Protein AF-A0A1E3QL10-F1 (afdb_monomer)

Mean predicted aligned error: 7.12 Å

Sequence (128 aa):
MSFKSSYLYALGALFLFHSGYSAMQFYQYVKATDSTLPLPTDIGLEALLGAAVTIIAAVFSVEIPAQLSAHDDEVLVKPYRFFKPIEMRYATTEFQKLGINPFEEIEARPAFMNIVAKRKEFQEWANK

InterPro domains:
  IPR018937 Membrane magnesium transporter [PF10270] (9-122)
  IPR053279 ER membrane protein complex subunit [PTHR28144] (1-127)

Foldseek 3Di:
DPPVLVVLQVVLVVLLVVLVVVVVVVVVVCVVVVHDDDDDVVSVVSNVVSVVSNVVSVVVVQFDDWDAAPPPRDTDDDPDTGDQDPDPVRNVVVCVRSVHDPC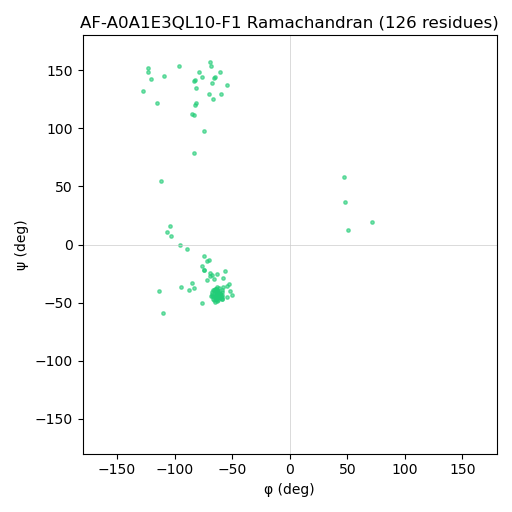CCVVVVPVPDDPVVVVVVVVVVVVD

Solvent-accessible surface area (backbone atoms only — not comparable to full-atom values): 7388 Å² total; per-residue (Å²): 120,46,73,70,20,54,53,35,37,53,53,12,49,49,33,39,52,50,24,50,50,52,50,50,53,50,52,52,50,34,64,75,65,77,50,91,76,77,83,60,66,66,49,55,49,39,35,50,51,13,49,52,40,33,53,54,16,54,62,59,38,54,59,60,76,75,46,69,28,75,77,74,80,41,77,47,78,67,97,57,58,61,69,81,66,83,54,60,82,60,44,50,50,53,33,60,72,33,67,48,59,98,57,42,70,73,74,69,33,70,93,75,56,61,62,69,61,53,53,49,54,50,50,58,57,73,74,104

Radius of gyration: 27.6 Å; Cα contacts (8 Å, |Δi|>4): 98; chains: 1; bounding box: 57×34×77 Å

Structure (mmCIF, N/CA/C/O backbone):
data_AF-A0A1E3QL10-F1
#
_entry.id   AF-A0A1E3QL10-F1
#
loop_
_atom_site.group_PDB
_atom_site.id
_atom_site.type_symbol
_atom_site.label_atom_id
_atom_site.label_alt_id
_atom_site.label_comp_id
_atom_site.label_asym_id
_atom_site.label_entity_id
_atom_site.label_seq_id
_atom_site.pdbx_PDB_ins_code
_atom_site.Cartn_x
_atom_site.Cartn_y
_atom_site.Cartn_z
_atom_site.occupancy
_atom_site.B_iso_or_equiv
_atom_site.auth_seq_id
_atom_site.auth_comp_id
_atom_site.auth_asym_id
_atom_site.auth_atom_id
_atom_site.pdbx_PDB_model_num
ATOM 1 N N . MET A 1 1 ? -1.291 3.947 3.735 1.00 62.62 1 MET A N 1
ATOM 2 C CA . MET A 1 1 ? 0.046 3.848 3.113 1.00 62.62 1 MET A CA 1
ATOM 3 C C . MET A 1 1 ? 0.973 4.819 3.808 1.00 62.62 1 MET A C 1
ATOM 5 O O . MET A 1 1 ? 0.556 5.936 4.092 1.00 62.62 1 MET A O 1
ATOM 9 N N . SER A 1 2 ? 2.193 4.390 4.119 1.00 77.69 2 SER A N 1
ATOM 10 C CA . SER A 1 2 ? 3.206 5.277 4.691 1.00 77.69 2 SER A CA 1
ATOM 11 C C . SER A 1 2 ? 3.621 6.314 3.644 1.00 77.69 2 SER A C 1
ATOM 13 O O . SER A 1 2 ? 3.812 5.960 2.479 1.00 77.69 2 SER A O 1
ATOM 15 N N . PHE A 1 3 ? 3.800 7.578 4.038 1.00 81.94 3 PHE A N 1
ATOM 16 C CA . PHE A 1 3 ? 4.213 8.658 3.126 1.00 81.94 3 PHE A CA 1
ATOM 17 C C . PHE A 1 3 ? 5.490 8.297 2.341 1.00 81.94 3 PHE A C 1
ATOM 19 O O . PHE A 1 3 ? 5.617 8.606 1.158 1.00 81.94 3 PHE A O 1
ATOM 26 N N . LYS A 1 4 ? 6.398 7.542 2.977 1.00 85.19 4 LYS A N 1
ATOM 27 C CA . LYS A 1 4 ? 7.635 7.030 2.367 1.00 85.19 4 LYS A CA 1
ATOM 28 C C . LYS A 1 4 ? 7.358 6.052 1.221 1.00 85.19 4 LYS A C 1
ATOM 30 O O . LYS A 1 4 ? 7.951 6.176 0.155 1.00 85.19 4 LYS A O 1
ATOM 35 N N . SER A 1 5 ? 6.436 5.108 1.427 1.00 90.31 5 SER A N 1
ATOM 36 C CA . SER A 1 5 ? 6.043 4.143 0.391 1.00 90.31 5 SER A CA 1
ATOM 37 C C . SER A 1 5 ? 5.364 4.831 -0.795 1.00 90.31 5 SER A C 1
ATOM 39 O O . SER A 1 5 ? 5.665 4.505 -1.939 1.00 90.31 5 SER A O 1
ATOM 41 N N . SER A 1 6 ? 4.534 5.850 -0.541 1.00 91.31 6 SER A N 1
ATOM 42 C CA . SER A 1 6 ? 3.857 6.607 -1.599 1.00 91.31 6 SER A CA 1
ATOM 43 C C . SER A 1 6 ? 4.838 7.350 -2.508 1.00 91.31 6 SER A C 1
ATOM 45 O O . SER A 1 6 ? 4.664 7.340 -3.723 1.00 91.31 6 SER A O 1
ATOM 47 N N . TYR A 1 7 ? 5.890 7.954 -1.943 1.00 94.25 7 TYR A N 1
ATOM 48 C CA . TYR A 1 7 ? 6.927 8.620 -2.735 1.00 94.25 7 TYR A CA 1
ATOM 49 C C . TYR A 1 7 ? 7.679 7.637 -3.644 1.00 94.25 7 TYR A C 1
ATOM 51 O O . TYR A 1 7 ? 7.859 7.905 -4.830 1.00 94.25 7 TYR A O 1
ATOM 59 N N . LEU A 1 8 ? 8.069 6.475 -3.111 1.00 94.56 8 LEU A N 1
ATOM 60 C CA . LEU A 1 8 ? 8.757 5.445 -3.893 1.00 94.56 8 LEU A CA 1
ATOM 61 C C . LEU A 1 8 ? 7.873 4.882 -5.010 1.00 94.56 8 LEU A C 1
ATOM 63 O O . LEU A 1 8 ? 8.361 4.666 -6.116 1.00 94.56 8 LEU A O 1
ATOM 67 N N . TYR A 1 9 ? 6.574 4.703 -4.756 1.00 96.00 9 TYR A N 1
ATOM 68 C CA . TYR A 1 9 ? 5.626 4.315 -5.798 1.00 96.00 9 TYR A CA 1
ATOM 69 C C . TYR A 1 9 ? 5.502 5.367 -6.896 1.00 96.00 9 TYR A C 1
ATOM 71 O O . TYR A 1 9 ? 5.495 5.009 -8.069 1.00 96.00 9 TYR A O 1
ATOM 79 N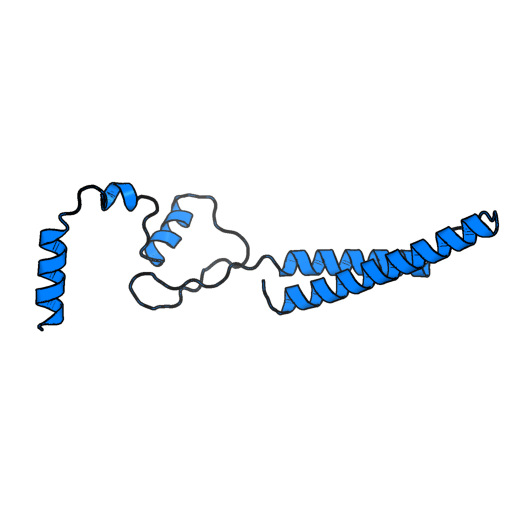 N . ALA A 1 10 ? 5.435 6.653 -6.541 1.00 95.94 10 ALA A N 1
ATOM 80 C CA . ALA A 1 10 ? 5.379 7.728 -7.527 1.00 95.94 10 ALA A CA 1
ATOM 81 C C . ALA A 1 10 ? 6.640 7.754 -8.406 1.00 95.94 10 ALA A C 1
ATOM 83 O O . ALA A 1 10 ? 6.543 7.894 -9.623 1.00 95.94 10 ALA A O 1
ATOM 84 N N . LEU A 1 11 ? 7.814 7.560 -7.801 1.00 95.50 11 LEU A N 1
ATOM 85 C CA . LEU A 1 11 ? 9.094 7.519 -8.507 1.00 95.50 11 LEU A CA 1
ATOM 86 C C . LEU A 1 11 ? 9.194 6.290 -9.426 1.00 95.50 11 LEU A C 1
ATOM 88 O O . LEU A 1 11 ? 9.525 6.425 -10.602 1.00 95.50 11 LEU A O 1
ATOM 92 N N . GLY A 1 12 ? 8.843 5.103 -8.921 1.00 95.94 12 GLY A N 1
ATOM 93 C CA . GLY A 1 12 ? 8.802 3.873 -9.716 1.00 95.94 12 GLY A CA 1
ATOM 94 C C . GLY A 1 12 ? 7.820 3.966 -10.886 1.00 95.94 12 GLY A C 1
ATOM 95 O O . GLY A 1 12 ? 8.165 3.606 -12.011 1.00 95.94 12 GLY A O 1
ATOM 96 N N . ALA A 1 13 ? 6.633 4.535 -10.654 1.00 96.81 13 ALA A N 1
ATOM 97 C CA . ALA A 1 13 ? 5.656 4.795 -11.703 1.00 96.81 13 ALA A CA 1
ATOM 98 C C . ALA A 1 13 ? 6.209 5.755 -12.764 1.00 96.81 13 ALA A C 1
ATOM 100 O O . ALA A 1 13 ? 6.072 5.475 -13.950 1.00 96.81 13 ALA A O 1
ATOM 101 N N . LEU A 1 14 ? 6.873 6.845 -12.364 1.00 97.38 14 LEU A N 1
ATOM 102 C CA . LEU A 1 14 ? 7.462 7.807 -13.297 1.00 97.38 14 LEU A CA 1
ATOM 103 C C . LEU A 1 14 ? 8.483 7.139 -14.227 1.00 97.38 14 LEU A C 1
ATOM 105 O O . LEU A 1 14 ? 8.383 7.317 -15.438 1.00 97.38 14 LEU A O 1
ATOM 109 N N . PHE A 1 15 ? 9.402 6.324 -13.698 1.00 96.50 15 PHE A N 1
ATOM 110 C CA . PHE A 1 15 ? 10.366 5.587 -14.528 1.00 96.50 15 PHE A CA 1
ATOM 111 C C . PHE A 1 15 ? 9.705 4.566 -15.455 1.00 96.50 15 PHE A C 1
ATOM 113 O O . PHE A 1 15 ? 10.094 4.442 -16.615 1.00 96.50 15 PHE A O 1
ATOM 120 N N . LEU A 1 16 ? 8.683 3.847 -14.989 1.00 97.38 16 LEU A N 1
ATOM 121 C CA . LEU A 1 16 ? 7.956 2.895 -15.834 1.00 97.38 16 LEU A CA 1
ATOM 122 C C . LEU A 1 16 ? 7.169 3.596 -16.949 1.00 97.38 16 LEU A C 1
ATOM 124 O O . LEU A 1 16 ? 7.164 3.128 -18.085 1.00 97.38 16 LEU A O 1
ATOM 128 N N . PHE A 1 17 ? 6.549 4.741 -16.662 1.00 97.81 17 PHE A N 1
ATOM 129 C CA . PHE A 1 17 ? 5.884 5.546 -17.685 1.00 97.81 17 PHE A CA 1
ATOM 130 C C . PHE A 1 17 ? 6.879 6.154 -18.673 1.00 97.81 17 PHE A C 1
ATOM 132 O O . PHE A 1 17 ? 6.626 6.123 -19.876 1.00 97.81 17 PHE A O 1
ATOM 139 N N . HIS A 1 18 ? 8.011 6.670 -18.192 1.00 97.19 18 HIS A N 1
ATOM 140 C CA . HIS A 1 18 ? 9.042 7.257 -19.042 1.00 97.19 18 HIS A CA 1
ATOM 141 C C . HIS A 1 18 ? 9.681 6.207 -19.962 1.00 97.19 18 HIS A C 1
ATOM 143 O O . HIS A 1 18 ? 9.697 6.385 -21.181 1.00 97.19 18 HIS A O 1
ATOM 149 N N . SER A 1 19 ? 10.106 5.067 -19.411 1.00 97.19 19 SER A N 1
ATOM 150 C CA . SER A 1 19 ? 10.643 3.953 -20.203 1.00 97.19 19 SER A CA 1
ATOM 151 C C . SER A 1 19 ? 9.602 3.371 -21.165 1.00 97.19 19 SER A C 1
ATOM 153 O O . SER A 1 19 ? 9.924 3.092 -22.319 1.00 97.19 19 SER A O 1
ATOM 155 N N . GLY A 1 20 ? 8.337 3.256 -20.746 1.00 96.69 20 GLY A N 1
ATOM 156 C CA . GLY A 1 20 ? 7.239 2.807 -21.604 1.00 96.69 20 GLY A CA 1
ATOM 157 C C . GLY A 1 20 ? 6.966 3.754 -22.776 1.00 96.69 20 GLY A C 1
ATOM 158 O O . GLY A 1 20 ? 6.765 3.303 -23.905 1.00 96.69 20 GLY A O 1
ATOM 159 N N . TYR A 1 21 ? 7.007 5.065 -22.539 1.00 97.31 21 TYR A N 1
ATOM 160 C CA . TYR A 1 21 ? 6.867 6.066 -23.594 1.00 97.31 21 TYR A CA 1
ATOM 161 C C . TYR A 1 21 ? 8.063 6.051 -24.558 1.00 97.31 21 TYR A C 1
ATOM 163 O O . TYR A 1 21 ? 7.869 6.027 -25.774 1.00 97.31 21 TYR A O 1
ATOM 171 N N . SER A 1 22 ? 9.289 5.962 -24.038 1.00 97.12 22 SER A N 1
ATOM 172 C CA . SER A 1 22 ? 10.511 5.839 -24.845 1.00 97.12 22 SER A CA 1
ATOM 173 C C . SER A 1 22 ? 10.506 4.573 -25.708 1.00 97.12 22 SER A C 1
ATOM 175 O O . SER A 1 22 ? 10.805 4.626 -26.902 1.00 97.12 22 SER A O 1
ATOM 177 N N . ALA A 1 23 ? 10.078 3.437 -25.147 1.00 96.00 23 ALA A N 1
ATOM 178 C CA . ALA A 1 23 ? 9.914 2.189 -25.888 1.00 96.00 23 ALA A CA 1
ATOM 179 C C . ALA A 1 23 ? 8.868 2.317 -27.007 1.00 96.00 23 ALA A C 1
ATOM 181 O O . ALA A 1 23 ? 9.082 1.814 -28.109 1.00 96.00 23 ALA A O 1
ATOM 182 N N . MET A 1 24 ? 7.755 3.017 -26.752 1.00 96.25 24 MET A N 1
ATOM 183 C CA . MET A 1 24 ? 6.721 3.271 -27.757 1.00 96.25 24 MET A CA 1
ATOM 184 C C . MET A 1 24 ? 7.266 4.089 -28.932 1.00 96.25 24 MET A C 1
ATOM 186 O O . MET A 1 24 ? 7.049 3.712 -30.083 1.00 96.25 24 MET A O 1
ATOM 190 N N . GLN A 1 25 ? 7.989 5.178 -28.660 1.00 95.56 25 GLN A N 1
ATOM 191 C CA . GLN A 1 25 ? 8.604 6.006 -29.701 1.00 95.56 25 GLN A CA 1
ATOM 192 C C . GLN A 1 25 ? 9.634 5.221 -30.514 1.00 95.56 25 GLN A C 1
ATOM 194 O O . GLN A 1 25 ? 9.609 5.263 -31.744 1.00 95.56 25 GLN A O 1
ATOM 199 N N . PHE A 1 26 ? 10.501 4.463 -29.837 1.00 95.06 26 PHE A N 1
ATOM 200 C CA . PHE A 1 26 ? 11.487 3.613 -30.497 1.00 95.06 26 PHE A CA 1
ATOM 201 C C . PHE A 1 26 ? 10.807 2.585 -31.407 1.00 95.06 26 PHE A C 1
ATOM 203 O O . PHE A 1 26 ? 11.163 2.453 -32.576 1.00 95.06 26 PHE A O 1
ATOM 210 N N . TYR A 1 27 ? 9.766 1.914 -30.916 1.00 94.12 27 TYR A N 1
ATOM 211 C CA . TYR A 1 27 ? 9.021 0.936 -31.702 1.00 94.12 27 TYR A CA 1
ATOM 212 C C . TYR A 1 27 ? 8.327 1.564 -32.921 1.00 94.12 27 TYR A C 1
ATOM 214 O O . TYR A 1 27 ? 8.353 0.994 -34.013 1.00 94.12 27 TYR A O 1
ATOM 222 N N . GLN A 1 28 ? 7.740 2.757 -32.767 1.00 95.12 28 GLN A N 1
ATOM 223 C CA . GLN A 1 28 ? 7.147 3.500 -33.883 1.00 95.12 28 GLN A CA 1
ATOM 224 C C . GLN A 1 28 ? 8.194 3.884 -34.936 1.00 95.12 28 GLN A C 1
ATOM 226 O O . GLN A 1 28 ? 7.933 3.731 -36.128 1.00 95.12 28 GLN A O 1
ATOM 231 N N . TYR A 1 29 ? 9.382 4.322 -34.514 1.00 94.31 29 TYR A N 1
ATOM 232 C CA . TYR A 1 29 ? 10.490 4.646 -35.413 1.00 94.31 29 TYR A CA 1
ATOM 233 C C . TYR A 1 29 ? 10.993 3.419 -36.185 1.00 94.31 29 TYR A C 1
ATOM 235 O O . TYR A 1 29 ? 11.136 3.469 -37.409 1.00 94.31 29 TYR A O 1
ATOM 243 N N . VAL A 1 30 ? 11.208 2.302 -35.485 1.00 94.69 30 VAL A N 1
ATOM 244 C CA . VAL A 1 30 ? 11.654 1.035 -36.080 1.00 94.69 30 VAL A CA 1
ATOM 245 C C . VAL A 1 30 ? 10.657 0.555 -37.132 1.00 94.69 30 VAL A C 1
ATOM 247 O O . VAL A 1 30 ? 11.064 0.223 -38.245 1.00 94.69 30 VAL A O 1
ATOM 250 N N . LYS A 1 31 ? 9.356 0.611 -36.809 1.00 93.75 31 LYS A N 1
ATOM 251 C CA . LYS A 1 31 ? 8.259 0.265 -37.721 1.00 93.75 31 LYS A CA 1
ATOM 252 C C . LYS A 1 31 ? 8.174 1.197 -38.933 1.00 93.75 31 LYS A C 1
ATOM 254 O O . LYS A 1 31 ? 7.880 0.732 -40.025 1.00 93.75 31 LYS A O 1
ATOM 259 N N . ALA A 1 32 ? 8.400 2.498 -38.755 1.00 94.19 32 ALA A N 1
ATOM 260 C CA . ALA A 1 32 ? 8.353 3.468 -39.851 1.00 94.19 32 ALA A CA 1
ATOM 261 C C . ALA A 1 32 ? 9.552 3.352 -40.808 1.00 94.19 32 ALA A C 1
ATOM 263 O O . ALA A 1 32 ? 9.421 3.647 -41.992 1.00 94.19 32 ALA A O 1
ATOM 264 N N . THR A 1 33 ? 10.708 2.929 -40.294 1.00 92.06 33 THR A N 1
ATOM 265 C CA . THR A 1 33 ? 11.969 2.833 -41.052 1.00 92.06 33 THR A CA 1
ATOM 266 C C . THR A 1 33 ? 12.210 1.422 -41.612 1.00 92.06 33 THR A C 1
ATOM 268 O O . THR A 1 33 ? 13.231 1.186 -42.247 1.00 92.06 33 THR A O 1
ATOM 271 N N . ASP A 1 34 ? 11.292 0.481 -41.353 1.00 84.75 34 ASP A N 1
ATOM 272 C CA . ASP A 1 34 ? 11.392 -0.949 -41.700 1.00 84.75 34 ASP A CA 1
ATOM 273 C C . ASP A 1 34 ? 12.749 -1.565 -41.299 1.00 84.75 34 ASP A C 1
ATOM 275 O O . ASP A 1 34 ? 13.366 -2.376 -41.991 1.00 84.75 34 ASP A O 1
ATOM 279 N N . SER A 1 35 ? 13.255 -1.105 -40.155 1.00 85.44 35 SER A N 1
ATOM 280 C CA . SER A 1 35 ? 14.568 -1.470 -39.629 1.00 85.44 35 SER A CA 1
ATOM 281 C C . SER A 1 35 ? 14.434 -2.600 -38.610 1.00 85.44 35 SER A C 1
ATOM 283 O O . SER A 1 35 ? 13.404 -2.749 -37.963 1.00 85.44 35 SER A O 1
ATOM 285 N N . THR A 1 36 ? 15.481 -3.403 -38.426 1.00 87.56 36 THR A N 1
ATOM 286 C CA . THR A 1 36 ? 15.516 -4.470 -37.410 1.00 87.56 36 THR A CA 1
ATOM 287 C C . THR A 1 36 ? 16.516 -4.123 -36.313 1.00 87.56 36 THR A C 1
ATOM 289 O O . THR A 1 36 ? 17.467 -4.863 -36.057 1.00 87.56 36 THR A O 1
ATOM 292 N N . LEU A 1 37 ? 16.347 -2.946 -35.709 1.00 90.12 37 LEU A N 1
ATOM 293 C CA . LEU A 1 37 ? 17.207 -2.491 -34.621 1.00 90.12 37 LEU A CA 1
ATOM 294 C C . LEU A 1 37 ? 16.766 -3.126 -33.290 1.00 90.12 37 LEU A C 1
ATOM 296 O O . LEU A 1 37 ? 15.569 -3.141 -32.991 1.00 90.12 37 LEU A O 1
ATOM 300 N N . PRO A 1 38 ? 17.704 -3.644 -32.477 1.00 91.00 38 PRO A N 1
ATOM 301 C CA . PRO A 1 38 ? 17.388 -4.133 -31.140 1.00 91.00 38 PRO A CA 1
ATOM 302 C C . PRO A 1 38 ?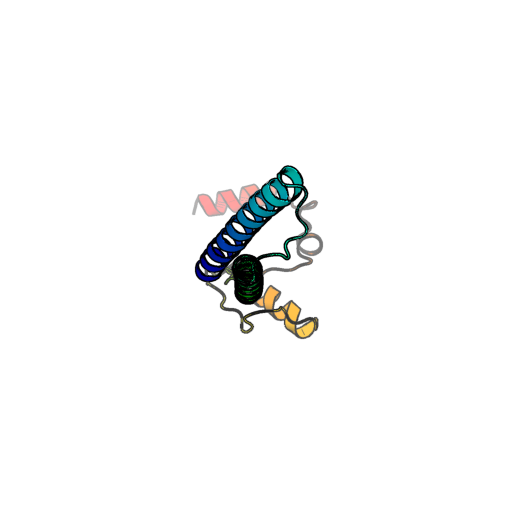 17.013 -2.972 -30.209 1.00 91.00 38 PRO A C 1
ATOM 304 O O . PRO A 1 38 ? 17.416 -1.831 -30.438 1.00 91.00 38 PRO A O 1
ATOM 307 N N . LEU A 1 39 ? 16.270 -3.271 -29.137 1.00 90.19 39 LEU A N 1
ATOM 308 C CA . LEU A 1 39 ? 15.913 -2.272 -28.128 1.00 90.19 39 LEU A CA 1
ATOM 309 C C . LEU A 1 39 ? 17.187 -1.679 -27.492 1.00 90.19 39 LEU A C 1
ATOM 311 O O . LEU A 1 39 ? 18.037 -2.445 -27.025 1.00 90.19 39 LEU A O 1
ATOM 315 N N . PRO A 1 40 ? 17.308 -0.344 -27.429 1.00 94.56 40 PRO A N 1
ATOM 316 C CA . PRO A 1 40 ? 18.383 0.326 -26.721 1.00 94.56 40 PRO A CA 1
ATOM 317 C C . PRO A 1 40 ? 18.476 -0.118 -25.255 1.00 94.56 40 PRO A C 1
ATOM 319 O O . PRO A 1 40 ? 17.473 -0.297 -24.556 1.00 94.56 40 PRO A O 1
ATOM 322 N N . THR A 1 41 ? 19.705 -0.334 -24.787 1.00 94.25 41 THR A N 1
ATOM 323 C CA . THR A 1 41 ? 19.971 -0.863 -23.442 1.00 94.25 41 THR A CA 1
ATOM 324 C C . THR A 1 41 ? 19.584 0.107 -22.329 1.00 94.25 41 THR A C 1
ATOM 326 O O . THR A 1 41 ? 19.287 -0.330 -21.223 1.00 94.25 41 THR A O 1
ATOM 329 N N . ASP A 1 42 ? 19.575 1.409 -22.603 1.00 95.31 42 ASP A N 1
ATOM 330 C CA . ASP A 1 42 ? 19.139 2.465 -21.685 1.00 95.31 42 ASP A CA 1
ATOM 331 C C . ASP A 1 42 ? 17.648 2.341 -21.333 1.00 95.31 42 ASP A C 1
ATOM 333 O O . ASP A 1 42 ? 17.316 2.315 -20.149 1.00 95.31 42 ASP A O 1
ATOM 337 N N . ILE A 1 43 ? 16.770 2.146 -22.326 1.00 95.19 43 ILE A N 1
ATOM 338 C CA . ILE A 1 43 ? 15.326 1.932 -22.115 1.00 95.19 43 ILE A CA 1
ATOM 339 C C . ILE A 1 43 ? 15.092 0.668 -21.277 1.00 95.19 43 ILE A C 1
ATOM 341 O O . ILE A 1 43 ? 14.280 0.660 -20.349 1.00 95.19 43 ILE A O 1
ATOM 345 N N . GLY A 1 44 ? 15.832 -0.406 -21.578 1.00 94.81 44 GLY A N 1
ATOM 346 C CA . GLY A 1 44 ? 15.763 -1.655 -20.819 1.00 94.81 44 GLY A CA 1
ATOM 347 C C . GLY A 1 44 ? 16.209 -1.495 -19.360 1.00 94.81 44 GLY A C 1
ATOM 348 O O . GLY A 1 44 ? 15.547 -2.004 -18.453 1.00 94.81 44 GLY A O 1
ATOM 349 N N . LEU A 1 45 ? 17.302 -0.764 -19.118 1.00 96.38 45 LEU A N 1
ATOM 350 C CA . LEU A 1 45 ? 17.806 -0.493 -17.770 1.00 96.38 45 LEU A CA 1
ATOM 351 C C . LEU A 1 45 ? 16.863 0.413 -16.974 1.00 96.38 45 LEU A C 1
ATOM 353 O O . LEU A 1 45 ? 16.629 0.145 -15.797 1.00 96.38 45 LEU A O 1
ATOM 357 N N . GLU A 1 46 ? 16.287 1.441 -17.598 1.00 96.00 46 GLU A N 1
ATOM 358 C CA . GLU A 1 46 ? 15.314 2.322 -16.950 1.00 96.00 46 GLU A CA 1
ATOM 359 C C . GLU A 1 46 ? 14.059 1.550 -16.517 1.00 96.00 46 GLU A C 1
ATOM 361 O O . GLU A 1 46 ? 13.607 1.694 -15.379 1.00 96.00 46 GLU A O 1
ATOM 366 N N . ALA A 1 47 ? 13.541 0.666 -17.375 1.00 96.81 47 ALA A N 1
ATOM 367 C CA . ALA A 1 47 ? 12.401 -0.182 -17.038 1.00 96.81 47 ALA A CA 1
ATOM 368 C C . ALA A 1 47 ? 12.719 -1.140 -15.874 1.00 96.81 47 ALA A C 1
ATOM 370 O O . ALA A 1 47 ? 11.901 -1.311 -14.966 1.00 96.81 47 ALA A O 1
ATOM 371 N N . LEU A 1 48 ? 13.919 -1.736 -15.861 1.00 97.44 48 LEU A N 1
ATOM 372 C CA . LEU A 1 48 ? 14.363 -2.634 -14.790 1.00 97.44 48 LEU A CA 1
ATOM 373 C C . LEU A 1 48 ? 14.502 -1.883 -13.460 1.00 97.44 48 LEU A C 1
ATOM 375 O O . LEU A 1 48 ? 14.012 -2.354 -12.433 1.00 97.44 48 LEU A O 1
ATOM 379 N N . LEU A 1 49 ? 15.106 -0.693 -13.477 1.00 96.69 49 LEU A N 1
ATOM 380 C CA . LEU A 1 49 ? 15.215 0.165 -12.297 1.00 96.69 49 LEU A CA 1
ATOM 381 C C . LEU A 1 49 ? 13.836 0.612 -11.797 1.00 96.69 49 LEU A C 1
ATOM 383 O O . LEU A 1 49 ? 13.571 0.522 -10.599 1.00 96.69 49 LEU A O 1
ATOM 387 N N . GLY A 1 50 ? 12.934 1.020 -12.693 1.00 97.25 50 GLY A N 1
ATOM 388 C CA . GLY A 1 50 ? 11.552 1.367 -12.350 1.00 97.25 50 GLY A CA 1
ATOM 389 C C . GLY A 1 50 ? 10.798 0.203 -11.699 1.00 97.25 50 GLY A C 1
ATOM 390 O O . GLY A 1 50 ? 10.139 0.380 -10.668 1.00 97.25 50 GLY A O 1
ATOM 391 N N . ALA A 1 51 ? 10.953 -1.010 -12.236 1.00 97.56 51 ALA A N 1
ATOM 392 C CA . ALA A 1 51 ? 10.373 -2.222 -11.664 1.00 97.56 51 ALA A CA 1
ATOM 393 C C . ALA A 1 51 ? 10.956 -2.537 -10.276 1.00 97.56 51 ALA A C 1
ATOM 395 O O . ALA A 1 51 ? 10.202 -2.770 -9.330 1.00 97.56 51 ALA A O 1
ATOM 396 N N . ALA A 1 52 ? 12.282 -2.481 -10.121 1.00 97.25 52 ALA A N 1
ATOM 397 C CA . ALA A 1 52 ? 12.952 -2.721 -8.845 1.00 97.25 52 ALA A CA 1
ATOM 398 C C . ALA A 1 52 ? 12.509 -1.719 -7.764 1.00 97.25 52 ALA A C 1
ATOM 400 O O . ALA A 1 52 ? 12.161 -2.123 -6.653 1.00 97.25 52 ALA A O 1
ATOM 401 N N . VAL A 1 53 ? 12.447 -0.424 -8.096 1.00 96.69 53 VAL A N 1
ATOM 402 C CA . VAL A 1 53 ? 11.959 0.624 -7.184 1.00 96.69 53 VAL A CA 1
ATOM 403 C C . VAL A 1 53 ? 10.509 0.364 -6.778 1.00 96.69 53 VAL A C 1
ATOM 405 O O . VAL A 1 53 ? 10.175 0.476 -5.600 1.00 96.69 53 VAL A O 1
ATOM 408 N N . THR A 1 54 ? 9.656 -0.037 -7.721 1.00 96.62 54 THR A N 1
ATOM 409 C CA . THR A 1 54 ? 8.243 -0.339 -7.448 1.00 96.62 54 THR A CA 1
ATOM 410 C C . THR A 1 54 ? 8.088 -1.540 -6.508 1.00 96.62 54 THR A C 1
ATOM 412 O O . THR A 1 54 ? 7.276 -1.499 -5.585 1.00 96.62 54 THR A O 1
ATOM 415 N N . ILE A 1 55 ? 8.903 -2.587 -6.674 1.00 96.44 55 ILE A N 1
ATOM 416 C CA . ILE A 1 55 ? 8.919 -3.747 -5.767 1.00 96.44 55 ILE A CA 1
ATOM 417 C C . ILE A 1 55 ? 9.349 -3.323 -4.356 1.00 96.44 55 ILE A C 1
ATOM 419 O O . ILE A 1 55 ? 8.711 -3.700 -3.372 1.00 96.44 55 ILE A O 1
ATOM 423 N N . ILE A 1 56 ? 10.394 -2.500 -4.242 1.00 94.50 56 ILE A N 1
ATOM 424 C CA . ILE A 1 56 ? 10.859 -1.971 -2.953 1.00 94.50 56 ILE A CA 1
ATOM 425 C C . ILE A 1 56 ? 9.762 -1.122 -2.290 1.00 94.50 56 ILE A C 1
ATOM 427 O O . ILE A 1 56 ? 9.503 -1.267 -1.093 1.00 94.50 56 ILE A O 1
ATOM 431 N N . ALA A 1 57 ? 9.073 -0.279 -3.064 1.00 94.88 57 ALA A N 1
ATOM 432 C CA . ALA A 1 57 ? 7.936 0.506 -2.590 1.00 94.88 57 ALA A CA 1
ATOM 433 C C . ALA A 1 57 ? 6.814 -0.391 -2.045 1.00 94.88 57 ALA A C 1
ATOM 435 O O . ALA A 1 57 ? 6.248 -0.096 -0.989 1.00 94.88 57 ALA A O 1
ATOM 436 N N . ALA A 1 58 ? 6.538 -1.511 -2.719 1.00 93.19 58 ALA A N 1
ATOM 437 C CA . ALA A 1 58 ? 5.527 -2.471 -2.301 1.00 93.19 58 ALA A CA 1
ATOM 438 C C . ALA A 1 58 ? 5.850 -3.134 -0.966 1.00 93.19 58 ALA A C 1
ATOM 440 O O . ALA A 1 58 ? 4.982 -3.187 -0.096 1.00 93.19 58 ALA A O 1
ATOM 441 N N . VAL A 1 59 ? 7.099 -3.549 -0.754 1.00 91.56 59 VAL A N 1
ATOM 442 C CA . VAL A 1 59 ? 7.533 -4.116 0.532 1.00 91.56 59 VAL A CA 1
ATOM 443 C C . VAL A 1 59 ? 7.383 -3.092 1.660 1.00 91.56 59 VAL A C 1
ATOM 445 O O . VAL A 1 59 ? 6.827 -3.412 2.709 1.00 91.56 59 VAL A O 1
ATOM 448 N N . PHE A 1 60 ? 7.798 -1.839 1.442 1.00 90.00 60 PHE A N 1
ATOM 449 C CA . PHE A 1 60 ? 7.656 -0.779 2.450 1.00 90.00 60 PHE A CA 1
ATOM 450 C C . PHE A 1 60 ? 6.220 -0.290 2.656 1.00 90.00 60 PHE A C 1
ATOM 452 O O . PHE A 1 60 ? 5.940 0.401 3.634 1.00 90.00 60 PHE A O 1
ATOM 459 N N . SER A 1 61 ? 5.301 -0.628 1.755 1.00 91.06 61 SER A N 1
ATOM 460 C CA . SER A 1 61 ? 3.887 -0.291 1.900 1.00 91.06 61 SER A CA 1
ATOM 461 C C . SER A 1 61 ? 3.161 -1.185 2.905 1.00 91.06 61 SER A C 1
ATOM 463 O O . SER A 1 61 ? 2.072 -0.815 3.353 1.00 91.06 61 SER A O 1
ATOM 465 N N . VAL A 1 62 ? 3.716 -2.354 3.235 1.00 89.44 62 VAL A N 1
ATOM 466 C CA . VAL A 1 62 ? 3.117 -3.305 4.175 1.00 89.44 62 VAL A CA 1
ATOM 467 C C . VAL A 1 62 ? 3.475 -2.878 5.597 1.00 89.44 62 VAL A C 1
ATOM 469 O O . VAL A 1 62 ? 4.386 -3.408 6.212 1.00 89.44 62 VAL A O 1
ATOM 472 N N . GLU A 1 63 ? 2.786 -1.881 6.137 1.00 86.31 63 GLU A N 1
ATOM 473 C CA . GLU A 1 63 ? 2.885 -1.525 7.556 1.00 86.31 63 GLU A CA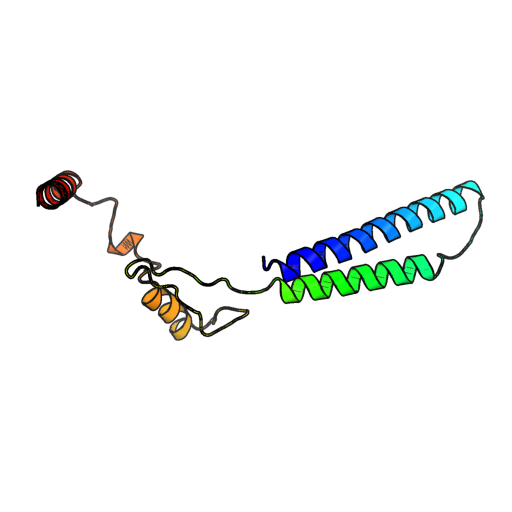 1
ATOM 474 C C . GLU A 1 63 ? 1.480 -1.471 8.153 1.00 86.31 63 GLU A C 1
ATOM 476 O O . GLU A 1 63 ? 0.569 -0.873 7.573 1.00 86.31 63 GLU A O 1
ATOM 481 N N . ILE A 1 64 ? 1.296 -2.106 9.313 1.00 83.31 64 ILE A N 1
ATOM 482 C CA . ILE A 1 64 ? 0.017 -2.072 10.026 1.00 83.31 64 ILE A CA 1
ATOM 483 C C . ILE A 1 64 ? -0.058 -0.753 10.807 1.00 83.31 64 ILE A C 1
ATOM 485 O O . ILE A 1 64 ? 0.812 -0.502 11.643 1.00 83.31 64 ILE A O 1
ATOM 489 N N . PRO A 1 65 ? -1.077 0.096 10.569 1.00 82.38 65 PRO A N 1
ATOM 490 C CA . PRO A 1 65 ? -1.213 1.350 11.294 1.00 82.38 65 PRO A CA 1
ATOM 491 C C . PRO A 1 65 ? -1.556 1.103 12.768 1.00 82.38 65 PRO A C 1
ATOM 493 O O . PRO A 1 65 ? -2.185 0.098 13.123 1.00 82.38 65 PRO A O 1
ATOM 496 N N . ALA A 1 66 ? -1.175 2.058 13.617 1.00 84.81 66 ALA A N 1
ATOM 497 C CA . ALA A 1 66 ? -1.678 2.129 14.982 1.00 84.81 66 ALA A CA 1
ATOM 498 C C . ALA A 1 66 ? -3.207 2.291 14.970 1.00 84.81 66 ALA A C 1
ATOM 500 O O . ALA A 1 66 ? -3.774 2.866 14.037 1.00 84.81 66 ALA A O 1
ATOM 501 N N . GLN A 1 67 ? -3.868 1.755 15.991 1.00 84.12 67 GLN A N 1
ATOM 502 C CA . GLN A 1 67 ? -5.319 1.826 16.141 1.00 84.12 67 GLN A CA 1
ATOM 503 C C . GLN A 1 67 ? -5.666 2.482 17.473 1.00 84.12 67 GLN A C 1
ATOM 505 O O . GLN A 1 67 ? -4.919 2.351 18.441 1.00 84.12 67 GLN A O 1
ATOM 510 N N . LEU A 1 68 ? -6.788 3.194 17.498 1.00 86.50 68 LEU A N 1
ATOM 511 C CA . LEU A 1 68 ? -7.339 3.760 18.722 1.00 86.50 68 LEU A CA 1
ATOM 512 C C . LEU A 1 68 ? -8.141 2.681 19.462 1.00 86.50 68 LEU A C 1
ATOM 514 O O . LEU A 1 68 ? -8.820 1.878 18.816 1.00 86.50 68 LEU A O 1
ATOM 518 N N . SER A 1 69 ? -8.049 2.662 20.789 1.00 87.62 69 SER A N 1
ATOM 519 C CA . SER A 1 69 ? -8.943 1.872 21.638 1.00 87.62 69 SER A CA 1
ATOM 520 C C . SER A 1 69 ? -10.378 2.394 21.527 1.00 87.62 69 SER A C 1
ATOM 522 O O . SER A 1 69 ? -10.590 3.598 21.397 1.00 87.62 69 SER A O 1
ATOM 524 N N . ALA A 1 70 ? -11.365 1.495 21.579 1.00 83.81 70 ALA A N 1
ATOM 525 C CA . ALA A 1 70 ? -12.779 1.869 21.536 1.00 83.81 70 ALA A CA 1
ATOM 526 C C . ALA A 1 70 ? -13.282 2.491 22.852 1.00 83.81 70 ALA A C 1
ATOM 528 O O . ALA A 1 70 ? -14.292 3.192 22.844 1.00 83.81 70 ALA A O 1
ATOM 529 N N . HIS A 1 71 ? -12.600 2.225 23.971 1.00 77.50 71 HIS A N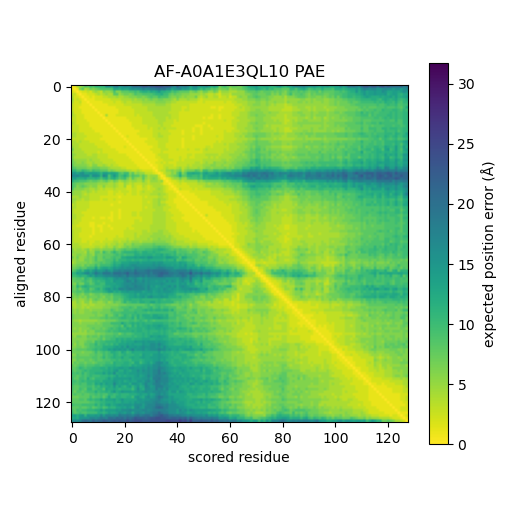 1
ATOM 530 C CA . HIS A 1 71 ? -13.054 2.629 25.304 1.00 77.50 71 HIS A CA 1
ATOM 531 C C . HIS A 1 71 ? -12.171 3.681 25.976 1.00 77.50 71 HIS A C 1
ATOM 533 O O . HIS A 1 71 ? -12.708 4.594 26.594 1.00 77.50 71 HIS A O 1
ATOM 539 N N . ASP A 1 72 ? -10.848 3.571 25.846 1.00 76.38 72 ASP A N 1
ATOM 540 C CA . ASP A 1 72 ? -9.924 4.322 26.709 1.00 76.38 72 ASP A CA 1
ATOM 541 C C . ASP A 1 72 ? -9.287 5.552 26.035 1.00 76.38 72 ASP A C 1
ATOM 543 O O . ASP A 1 72 ? -8.385 6.155 26.602 1.00 76.38 72 ASP A O 1
ATOM 547 N N . ASP A 1 73 ? -9.703 5.930 24.817 1.00 79.69 73 ASP A N 1
ATOM 548 C CA . ASP A 1 73 ? -9.062 6.977 23.985 1.00 79.69 73 ASP A CA 1
ATOM 549 C C . ASP A 1 73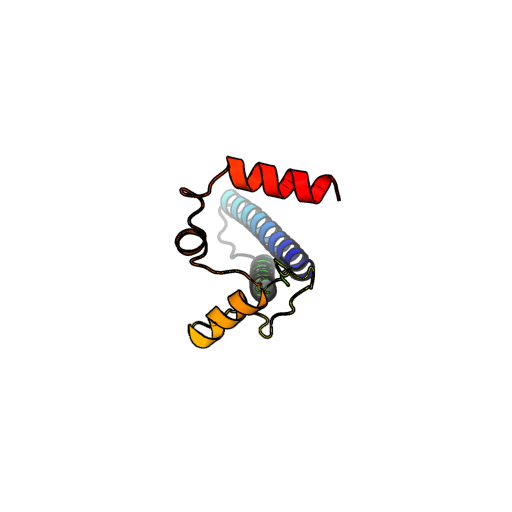 ? -7.529 6.809 23.816 1.00 79.69 73 ASP A C 1
ATOM 551 O O . ASP A 1 73 ? -6.823 7.686 23.309 1.00 79.69 73 ASP A O 1
ATOM 555 N N . GLU A 1 74 ? -6.989 5.649 24.195 1.00 84.56 74 GLU A N 1
ATOM 556 C CA . GLU A 1 74 ? -5.571 5.333 24.118 1.00 84.56 74 GLU A CA 1
ATOM 557 C C . GLU A 1 74 ? -5.186 4.844 22.717 1.00 84.56 74 GLU A C 1
ATOM 559 O O . GLU A 1 74 ? -5.886 4.057 22.069 1.00 84.56 74 GLU A O 1
ATOM 564 N N . VAL A 1 75 ? -4.013 5.280 22.251 1.00 84.75 75 VAL A N 1
ATOM 565 C CA . VAL A 1 75 ? -3.420 4.788 21.004 1.00 84.75 75 VAL A CA 1
ATOM 566 C C . VAL A 1 75 ? -2.690 3.480 21.287 1.00 84.75 75 VAL A C 1
ATOM 568 O O . VAL A 1 75 ? -1.634 3.456 21.922 1.00 84.75 75 VAL A O 1
ATOM 571 N N . LEU A 1 76 ? -3.218 2.382 20.756 1.00 82.69 76 LEU A N 1
ATOM 572 C CA . LEU A 1 76 ? -2.636 1.062 20.936 1.00 82.69 76 LEU A CA 1
ATOM 573 C C . LEU A 1 76 ? -1.548 0.810 19.894 1.00 82.69 76 LEU A C 1
ATOM 575 O O . LEU A 1 76 ? -1.799 0.650 18.692 1.00 82.69 76 LEU A O 1
ATOM 579 N N . VAL A 1 77 ? -0.311 0.726 20.381 1.00 78.38 77 VAL A N 1
ATOM 580 C CA . VAL A 1 77 ? 0.841 0.304 19.584 1.00 78.38 77 VAL A CA 1
ATOM 581 C C . VAL A 1 77 ? 0.876 -1.221 19.538 1.00 78.38 77 VAL A C 1
ATOM 583 O O . VAL A 1 77 ? 0.966 -1.901 20.562 1.00 78.38 77 VAL A O 1
ATOM 586 N N . LYS A 1 78 ? 0.793 -1.778 18.329 1.00 80.81 78 LYS A N 1
ATOM 587 C CA . LYS A 1 78 ? 0.806 -3.230 18.123 1.00 80.81 78 LYS A CA 1
ATOM 588 C C . LYS A 1 78 ? 2.226 -3.786 18.275 1.00 80.81 78 LYS A C 1
ATOM 590 O O . LYS A 1 78 ? 3.178 -3.143 17.837 1.00 80.81 78 LYS A O 1
ATOM 595 N N . PRO A 1 79 ? 2.386 -5.001 18.830 1.00 78.94 79 PRO A N 1
ATOM 596 C CA . PRO A 1 79 ? 3.704 -5.613 19.012 1.00 78.94 79 PRO A CA 1
ATOM 597 C C . PRO A 1 79 ? 4.320 -6.137 17.703 1.00 78.94 79 PRO A C 1
ATOM 599 O O . PRO A 1 79 ? 5.484 -6.524 17.684 1.00 78.94 79 PRO A O 1
ATOM 602 N N . TYR A 1 80 ? 3.554 -6.172 16.610 1.00 83.81 80 TYR A N 1
ATOM 603 C CA . TYR A 1 80 ?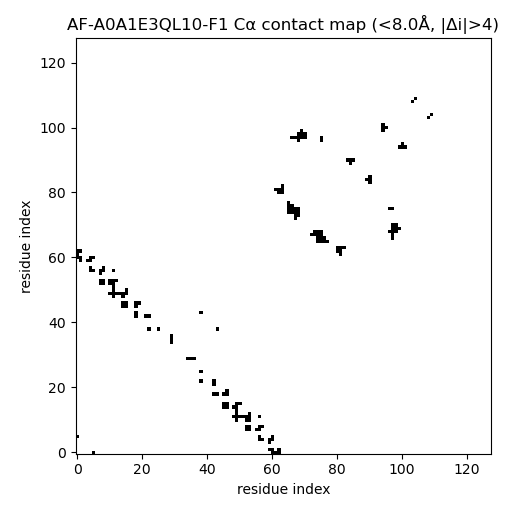 3.983 -6.640 15.294 1.00 83.81 80 TYR A CA 1
ATOM 604 C C . TYR A 1 80 ? 3.846 -5.522 14.252 1.00 83.81 80 TYR A C 1
ATOM 606 O O . TYR A 1 80 ? 2.897 -4.740 14.278 1.00 83.81 80 TYR A O 1
ATOM 614 N N . ARG A 1 81 ? 4.807 -5.454 13.321 1.00 80.12 81 ARG A N 1
ATOM 615 C CA . ARG A 1 81 ? 4.916 -4.364 12.332 1.00 80.12 81 ARG A CA 1
ATOM 616 C C . ARG A 1 81 ? 4.246 -4.665 10.983 1.00 80.12 81 ARG A C 1
ATOM 618 O O . ARG A 1 81 ? 3.685 -3.756 10.378 1.00 80.12 81 ARG A O 1
ATOM 625 N N . PHE A 1 82 ? 4.305 -5.917 10.520 1.00 85.06 82 PHE A N 1
ATOM 626 C CA . PHE A 1 82 ? 3.965 -6.291 9.136 1.00 85.06 82 PHE A CA 1
ATOM 627 C C . PHE A 1 82 ? 2.674 -7.105 9.015 1.00 85.06 82 PHE A C 1
ATOM 629 O O . PHE A 1 82 ? 1.737 -6.680 8.347 1.00 85.06 82 PHE A O 1
ATOM 636 N N . PHE A 1 83 ? 2.610 -8.269 9.665 1.00 88.88 83 PHE A N 1
ATOM 637 C CA . PHE A 1 83 ? 1.486 -9.200 9.552 1.00 88.88 83 PHE A CA 1
ATOM 638 C C . PHE A 1 83 ? 0.877 -9.501 10.915 1.00 88.88 83 PHE A C 1
ATOM 640 O O . PHE A 1 83 ? 1.558 -9.454 11.941 1.00 88.88 83 PHE A O 1
ATOM 647 N N . LYS A 1 84 ? -0.418 -9.822 10.903 1.00 89.69 84 LYS A N 1
ATOM 648 C CA . LYS A 1 84 ? -1.148 -10.260 12.090 1.00 89.69 84 LYS A CA 1
ATOM 649 C C . LYS A 1 84 ? -0.852 -11.734 12.391 1.00 89.69 84 LYS A C 1
ATOM 651 O O . LYS A 1 84 ? -0.634 -12.505 11.454 1.00 89.69 84 LYS A O 1
ATOM 656 N N . PRO A 1 85 ? -0.863 -12.142 13.670 1.00 90.81 85 PRO A N 1
ATOM 657 C CA . PRO A 1 85 ? -0.731 -13.547 14.029 1.00 90.81 85 PRO A CA 1
ATOM 658 C C . PRO A 1 85 ? -1.945 -14.346 13.538 1.00 90.81 85 PRO A C 1
ATOM 660 O O . PRO A 1 85 ? -3.074 -13.860 13.580 1.00 90.81 85 PRO A O 1
ATOM 663 N N . ILE A 1 86 ? -1.705 -15.580 13.092 1.00 91.69 86 ILE A N 1
ATOM 664 C CA . ILE A 1 86 ? -2.756 -16.486 12.596 1.00 91.69 86 ILE A CA 1
ATOM 665 C C . ILE A 1 86 ? -3.406 -17.248 13.756 1.00 91.69 86 ILE A C 1
ATOM 667 O O . ILE A 1 86 ? -4.595 -17.554 13.729 1.00 91.69 86 ILE A O 1
ATOM 671 N N . GLU A 1 87 ? -2.631 -17.558 14.794 1.00 93.06 87 GLU A N 1
ATOM 672 C CA . GLU A 1 87 ? -3.140 -18.308 15.934 1.00 93.06 87 GLU A CA 1
ATOM 673 C C . GLU A 1 87 ? -4.181 -17.494 16.705 1.00 93.06 87 GLU A C 1
ATOM 675 O O . GLU A 1 87 ? -3.907 -16.390 17.188 1.00 93.06 87 GLU A O 1
ATOM 680 N N . MET A 1 88 ? -5.361 -18.095 16.877 1.00 90.25 88 MET A N 1
ATOM 681 C CA . MET A 1 88 ? -6.502 -17.496 17.573 1.00 90.25 88 MET A CA 1
ATOM 682 C C . MET A 1 88 ? -6.122 -16.931 18.937 1.00 90.25 88 MET A C 1
ATOM 684 O O . MET A 1 88 ? -6.484 -15.800 19.231 1.00 90.25 88 MET A O 1
ATOM 688 N N . ARG A 1 89 ? -5.325 -17.664 19.730 1.00 90.31 89 ARG A N 1
ATOM 689 C CA . ARG A 1 89 ? -4.877 -17.220 21.059 1.00 90.31 89 ARG A CA 1
ATOM 690 C C . ARG A 1 89 ? -4.256 -15.824 21.029 1.00 90.31 89 ARG A C 1
ATOM 692 O O . ARG A 1 89 ? -4.496 -15.056 21.951 1.00 90.31 89 ARG A O 1
ATOM 699 N N . TYR A 1 90 ? -3.459 -15.505 20.008 1.00 89.62 90 TYR A N 1
ATOM 700 C CA . TYR A 1 90 ? -2.818 -14.198 19.865 1.00 89.62 90 TYR A CA 1
ATOM 701 C C . TYR A 1 90 ? -3.717 -13.196 19.138 1.00 89.62 90 TYR A C 1
ATOM 703 O O . TYR A 1 90 ? -3.786 -12.040 19.553 1.00 89.62 90 TYR A O 1
ATOM 711 N N . ALA A 1 91 ? -4.445 -13.627 18.106 1.00 87.31 91 ALA A N 1
ATOM 712 C CA . ALA A 1 91 ? -5.378 -12.768 17.377 1.00 87.31 91 ALA A CA 1
ATOM 713 C C . ALA A 1 91 ? -6.474 -12.191 18.293 1.00 87.31 91 ALA A C 1
ATOM 715 O O . ALA A 1 91 ? -6.782 -11.005 18.215 1.00 87.31 91 ALA A O 1
ATOM 716 N N . THR A 1 92 ? -6.998 -12.978 19.237 1.00 89.44 92 THR A N 1
ATOM 717 C CA . THR A 1 92 ? -8.014 -12.510 20.192 1.00 89.44 92 THR A CA 1
ATOM 718 C C . THR A 1 92 ? -7.474 -11.509 21.203 1.00 89.44 92 THR A C 1
ATOM 720 O O . THR A 1 92 ? -8.231 -10.661 21.668 1.00 89.44 92 THR A O 1
ATOM 723 N N . THR A 1 93 ? -6.174 -11.542 21.520 1.00 88.12 93 THR A N 1
ATOM 724 C CA . THR A 1 93 ? -5.594 -10.539 22.431 1.00 88.12 93 THR A CA 1
ATOM 725 C C . THR A 1 93 ? -5.609 -9.134 21.837 1.00 88.12 93 THR A C 1
ATOM 727 O O . THR A 1 93 ? -5.709 -8.166 22.584 1.00 88.12 93 THR A O 1
ATOM 730 N N . GLU A 1 94 ? -5.533 -9.003 20.506 1.00 84.81 94 GLU A N 1
ATOM 731 C CA . GLU A 1 94 ? -5.661 -7.710 19.821 1.00 84.81 94 GLU A CA 1
ATOM 732 C C . GLU A 1 94 ? -7.055 -7.123 20.062 1.00 84.81 94 GLU A C 1
ATOM 734 O O . GLU A 1 94 ? -7.169 -5.977 20.484 1.00 84.81 94 GLU A O 1
ATOM 739 N N . PHE A 1 95 ? -8.098 -7.931 19.858 1.00 87.75 95 PHE A N 1
ATOM 740 C CA . PHE A 1 95 ? -9.489 -7.528 20.070 1.00 87.75 95 PHE A CA 1
ATOM 741 C C . PHE A 1 95 ? -9.762 -7.137 21.525 1.00 87.75 95 PHE A C 1
ATOM 743 O O . PHE A 1 95 ? -10.319 -6.074 21.779 1.00 87.75 95 PHE A O 1
ATOM 750 N N . GLN A 1 96 ? -9.261 -7.931 22.476 1.00 86.25 96 GLN A N 1
ATOM 751 C CA . GLN A 1 96 ? -9.369 -7.629 23.905 1.00 86.25 96 GLN A CA 1
ATOM 752 C C . GLN A 1 96 ? -8.706 -6.299 24.271 1.00 86.25 96 GLN A C 1
ATOM 754 O O . GLN A 1 96 ? -9.295 -5.511 25.0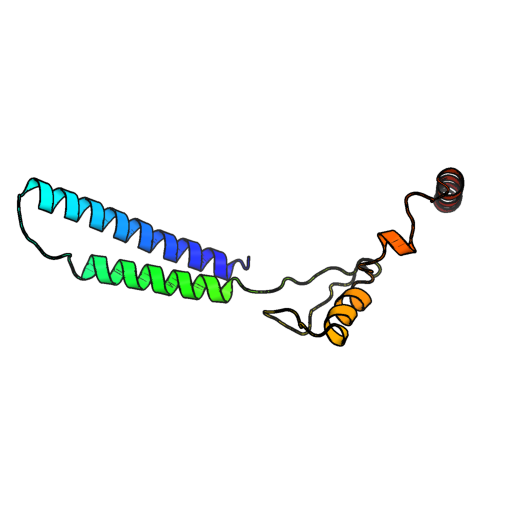01 1.00 86.25 96 GLN A O 1
ATOM 759 N N . LYS A 1 97 ? -7.503 -6.027 23.747 1.00 85.62 97 LYS A N 1
ATOM 760 C CA . LYS A 1 97 ? -6.809 -4.754 23.991 1.00 85.62 97 LYS A CA 1
ATOM 761 C C . LYS A 1 97 ? -7.541 -3.569 23.375 1.00 85.62 97 LYS A C 1
ATOM 763 O O . LYS A 1 97 ? -7.581 -2.514 23.985 1.00 85.62 97 LYS A O 1
ATOM 768 N N . LEU A 1 98 ? -8.105 -3.745 22.182 1.00 86.69 98 LEU A N 1
ATOM 769 C CA . LEU A 1 98 ? -8.911 -2.726 21.506 1.00 86.69 98 LEU A CA 1
ATOM 770 C C . LEU A 1 98 ? -10.268 -2.487 22.186 1.00 86.69 98 LEU A C 1
ATOM 772 O O . LEU A 1 98 ? -10.933 -1.510 21.850 1.00 86.69 98 LEU A O 1
ATOM 776 N N . GLY A 1 99 ? -10.683 -3.367 23.103 1.00 86.94 99 GLY A N 1
ATOM 777 C CA . GLY A 1 99 ? -12.004 -3.320 23.726 1.00 86.94 99 GLY A CA 1
ATOM 778 C C . GLY A 1 99 ? -13.136 -3.712 22.777 1.00 86.94 99 GLY A C 1
ATOM 779 O O . GLY A 1 99 ? -14.282 -3.371 23.027 1.00 86.94 99 GLY A O 1
ATOM 780 N N . ILE A 1 100 ? -12.830 -4.409 21.680 1.00 87.69 100 ILE A N 1
ATOM 781 C CA . ILE A 1 100 ? -13.822 -4.826 20.684 1.00 87.69 100 ILE A CA 1
ATOM 782 C C . ILE A 1 100 ? -14.034 -6.333 20.745 1.00 87.69 100 ILE A C 1
ATOM 784 O O . ILE A 1 100 ? -13.095 -7.100 20.961 1.00 87.69 100 ILE A O 1
ATOM 788 N N . ASN A 1 101 ? -15.267 -6.769 20.502 1.00 89.75 101 ASN A N 1
ATOM 789 C CA . ASN A 1 101 ? -15.593 -8.183 20.391 1.00 89.75 101 ASN A CA 1
ATOM 790 C C . ASN A 1 101 ? -16.062 -8.500 18.961 1.00 89.75 101 ASN A C 1
ATOM 792 O O . ASN A 1 101 ? -17.066 -7.947 18.517 1.00 89.75 101 ASN A O 1
ATOM 796 N N . PRO A 1 102 ? -15.406 -9.424 18.232 1.00 89.19 102 PRO A N 1
ATOM 797 C CA . PRO A 1 102 ? -15.890 -9.877 16.926 1.00 89.19 102 PRO A CA 1
ATOM 798 C C . PRO A 1 102 ? -17.324 -10.430 16.941 1.00 89.19 102 PRO A C 1
ATOM 800 O O . PRO A 1 102 ? -17.980 -10.444 15.904 1.00 89.19 102 PRO A O 1
ATOM 803 N N . PHE A 1 103 ? -17.808 -10.889 18.098 1.00 91.12 103 PHE A N 1
ATOM 804 C CA . PHE A 1 103 ? -19.147 -11.450 18.287 1.00 91.12 103 PHE A CA 1
ATOM 805 C C . PHE A 1 103 ? -20.116 -10.490 18.990 1.00 91.12 103 PHE A C 1
ATOM 807 O O . PHE A 1 103 ? -21.179 -10.914 19.449 1.00 91.12 103 PHE A O 1
ATOM 814 N N . GLU A 1 104 ? -19.781 -9.198 19.064 1.00 90.44 104 GLU A N 1
ATOM 815 C CA . GLU A 1 104 ? -20.584 -8.185 19.758 1.00 90.44 104 GLU A CA 1
ATOM 816 C C . GLU A 1 104 ? -22.036 -8.141 19.266 1.00 90.44 104 GLU A C 1
ATOM 818 O O . GLU A 1 104 ? -22.953 -8.002 20.068 1.00 90.44 104 GLU A O 1
ATOM 823 N N . GLU A 1 105 ? -22.281 -8.356 17.973 1.00 90.69 105 GLU A N 1
ATOM 824 C CA . GLU A 1 105 ? -23.638 -8.387 17.416 1.00 90.69 105 GLU A CA 1
ATOM 825 C C . GLU A 1 105 ? -24.530 -9.458 18.079 1.00 90.69 105 GLU A C 1
ATOM 827 O O . GLU A 1 105 ? -25.717 -9.233 18.326 1.00 90.69 105 GLU A O 1
ATOM 832 N N . ILE A 1 106 ? -23.952 -10.610 18.426 1.00 93.19 106 ILE A N 1
ATOM 833 C CA . ILE A 1 106 ? -24.668 -11.734 19.041 1.00 93.19 106 ILE A CA 1
ATOM 834 C C . ILE A 1 106 ? -24.807 -11.531 20.554 1.00 93.19 106 ILE A C 1
ATOM 836 O O . ILE A 1 106 ? -25.839 -11.887 21.133 1.00 93.19 106 ILE A O 1
ATOM 840 N N . GLU A 1 107 ? -23.783 -10.970 21.199 1.00 90.75 107 GLU A N 1
ATOM 841 C CA . GLU A 1 107 ? -23.763 -10.737 22.646 1.00 90.75 107 GLU A CA 1
ATOM 842 C C . GLU A 1 107 ? -24.617 -9.532 23.053 1.00 90.75 107 GLU A C 1
ATOM 844 O O . GLU A 1 107 ? -25.480 -9.654 23.923 1.00 90.75 107 GLU A O 1
ATOM 849 N N . ALA A 1 108 ? -24.426 -8.387 22.395 1.00 89.31 108 ALA A N 1
ATOM 850 C CA . ALA A 1 108 ? -25.136 -7.145 22.691 1.00 89.31 108 ALA A CA 1
ATOM 851 C C . ALA A 1 108 ? -26.592 -7.168 22.207 1.00 89.31 108 ALA A C 1
ATOM 853 O O . ALA A 1 108 ? -27.423 -6.418 22.721 1.00 89.31 108 ALA A O 1
ATOM 854 N N . ARG A 1 109 ? -26.921 -8.035 21.235 1.00 92.25 109 ARG A N 1
ATOM 855 C CA . ARG A 1 109 ? -28.278 -8.226 20.696 1.00 92.25 109 ARG A CA 1
ATOM 856 C C . ARG A 1 109 ? -28.981 -6.898 20.376 1.00 92.25 109 ARG A C 1
ATOM 858 O O . ARG A 1 109 ? -30.081 -6.653 20.883 1.00 92.25 109 ARG A O 1
ATOM 865 N N . PRO A 1 110 ? -28.402 -6.047 19.511 1.00 90.44 110 PRO A N 1
ATOM 866 C CA . PRO A 1 110 ? -28.935 -4.710 19.249 1.00 90.44 110 PRO A CA 1
ATOM 867 C C . PRO A 1 110 ? -30.387 -4.736 18.749 1.00 90.44 110 PRO A C 1
ATOM 869 O O . PRO A 1 110 ? -31.161 -3.833 19.059 1.00 90.44 110 PRO A O 1
ATOM 872 N N . ALA A 1 111 ? -30.795 -5.809 18.060 1.00 92.44 111 ALA A N 1
ATOM 873 C CA . ALA A 1 111 ? -32.165 -6.010 17.589 1.00 92.44 111 ALA A CA 1
ATOM 874 C C . ALA A 1 111 ? -33.217 -6.118 18.713 1.00 92.44 111 ALA A C 1
ATOM 876 O O . ALA A 1 111 ? -34.384 -5.809 18.489 1.00 92.44 111 ALA A O 1
ATOM 877 N N . PHE A 1 112 ? -32.823 -6.542 19.918 1.00 94.12 112 PHE A N 1
ATOM 878 C CA . PHE A 1 112 ? -33.719 -6.730 21.067 1.00 94.12 112 PHE A CA 1
ATOM 879 C C . PHE A 1 112 ? -33.552 -5.642 22.135 1.00 94.12 112 PHE A C 1
ATOM 881 O O . PHE A 1 112 ? -34.064 -5.764 23.249 1.00 94.12 112 PHE A O 1
ATOM 888 N N . MET A 1 113 ? -32.825 -4.572 21.817 1.00 93.69 113 MET A N 1
ATOM 889 C CA . MET A 1 113 ? -32.558 -3.492 22.752 1.00 93.69 113 MET A CA 1
ATOM 890 C C . MET A 1 113 ? -33.828 -2.683 23.041 1.00 93.69 113 MET A C 1
ATOM 892 O O . MET A 1 113 ? -34.513 -2.206 22.135 1.00 93.69 113 MET A O 1
ATOM 896 N N . ASN A 1 114 ? -34.126 -2.468 24.324 1.00 95.88 114 ASN A N 1
ATOM 897 C CA . ASN A 1 114 ? -35.236 -1.611 24.725 1.00 95.88 114 ASN A CA 1
ATOM 898 C C . ASN A 1 114 ? -34.875 -0.132 24.515 1.00 95.88 114 ASN A C 1
ATOM 900 O O . ASN A 1 114 ? -34.244 0.509 25.358 1.00 95.88 114 ASN A O 1
ATOM 904 N N . ILE A 1 115 ? -35.323 0.414 23.385 1.00 95.00 115 ILE A N 1
ATOM 905 C CA . ILE A 1 115 ? -35.046 1.793 22.969 1.00 95.00 115 ILE A CA 1
ATOM 906 C C . ILE A 1 115 ? -35.608 2.810 23.973 1.00 95.00 115 ILE A C 1
ATOM 908 O O . ILE A 1 115 ? -34.974 3.830 24.239 1.00 95.00 115 ILE A O 1
ATOM 912 N N . VAL A 1 116 ? -36.787 2.548 24.548 1.00 96.69 116 VAL A N 1
ATOM 913 C CA . VAL A 1 116 ? -37.435 3.476 25.489 1.00 96.69 116 VAL A CA 1
ATOM 914 C C . VAL A 1 116 ? -36.619 3.589 26.774 1.00 96.69 116 VAL A C 1
ATOM 916 O O . VAL A 1 116 ? -36.360 4.698 27.238 1.00 96.69 116 VAL A O 1
ATOM 919 N N . ALA A 1 117 ? -36.153 2.457 27.306 1.00 95.94 117 ALA A N 1
ATOM 920 C CA . ALA A 1 117 ? -35.290 2.438 28.483 1.00 95.94 117 ALA A CA 1
ATOM 921 C C . ALA A 1 117 ? -33.963 3.175 28.227 1.00 95.94 117 ALA A C 1
ATOM 923 O O . ALA A 1 117 ? -33.587 4.037 29.017 1.00 95.94 117 ALA A O 1
ATOM 924 N N . LYS A 1 118 ? -33.306 2.933 27.082 1.00 95.25 118 LYS A N 1
ATOM 925 C CA . LYS A 1 118 ? -32.045 3.611 26.727 1.00 95.25 118 LYS A CA 1
ATOM 926 C C . LYS A 1 118 ? -32.180 5.121 26.559 1.00 95.25 118 LYS A C 1
ATOM 928 O O . LYS A 1 118 ? -31.298 5.865 26.977 1.00 95.25 118 LYS A O 1
ATOM 933 N N . ARG A 1 119 ? -33.299 5.597 26.007 1.00 95.50 119 ARG A N 1
ATOM 934 C CA . ARG A 1 119 ? -33.586 7.040 25.94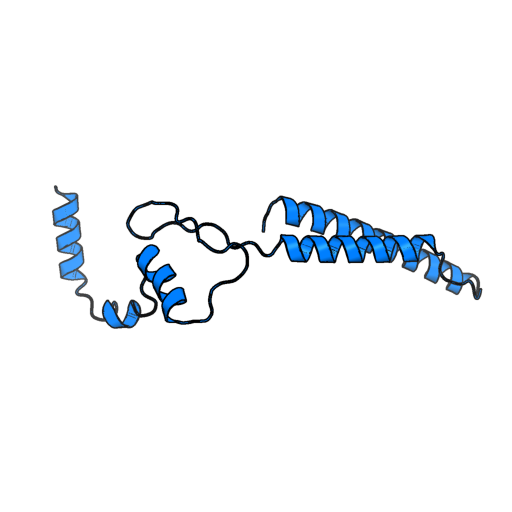2 1.00 95.50 119 ARG A CA 1
ATOM 935 C C . ARG A 1 119 ? -33.731 7.653 27.331 1.00 95.50 119 ARG A C 1
ATOM 937 O O . ARG A 1 119 ? -33.252 8.761 27.543 1.00 95.50 119 ARG A O 1
ATOM 944 N N . LYS A 1 120 ? -34.365 6.935 28.261 1.00 96.94 120 LYS A N 1
ATOM 945 C CA . LYS A 1 120 ? -34.509 7.388 29.645 1.00 96.94 120 LYS A CA 1
ATOM 946 C C . LYS A 1 120 ? -33.153 7.457 30.355 1.00 96.94 120 LYS A C 1
ATOM 948 O O . LYS A 1 120 ? -32.846 8.493 30.927 1.00 96.94 120 LYS A O 1
ATOM 953 N N . GLU A 1 121 ? -32.328 6.412 30.241 1.00 96.44 121 GLU A N 1
ATOM 954 C CA . GLU A 1 121 ? -30.954 6.396 30.778 1.00 96.44 121 GLU A CA 1
ATOM 955 C C . GLU A 1 121 ? -30.135 7.587 30.260 1.00 96.44 121 GLU A C 1
ATOM 957 O O . GLU A 1 121 ? -29.483 8.285 31.034 1.00 96.44 121 GLU A O 1
ATOM 962 N N . PHE A 1 122 ? -30.214 7.867 28.956 1.00 96.44 122 PHE A N 1
ATOM 963 C CA . PHE A 1 122 ? -29.516 9.002 28.357 1.00 96.44 122 PHE A CA 1
ATOM 964 C C . PHE A 1 122 ? -30.016 10.352 28.890 1.00 96.44 122 PHE A C 1
ATOM 966 O O . PHE A 1 122 ? -29.209 11.227 29.183 1.00 96.44 122 PHE A O 1
ATOM 973 N N . GLN A 1 123 ? -31.332 10.528 29.049 1.00 96.38 123 GLN A N 1
ATOM 974 C CA . GLN A 1 123 ? -31.901 11.752 29.625 1.00 96.38 123 GLN A CA 1
ATOM 975 C C . GLN A 1 123 ? -31.491 11.946 31.090 1.00 96.38 123 GLN A C 1
ATOM 977 O O . GLN A 1 123 ? -31.183 13.062 31.493 1.00 96.38 123 GLN A O 1
ATOM 982 N N . GLU A 1 124 ? -31.473 10.876 31.886 1.00 97.19 124 GLU A N 1
ATOM 983 C CA . GLU A 1 124 ? -31.019 10.921 33.280 1.00 97.19 124 GLU A CA 1
ATOM 984 C C . GLU A 1 124 ? -29.534 11.292 33.385 1.00 97.19 124 GLU A C 1
ATOM 986 O O . GLU A 1 124 ? -29.160 12.052 34.276 1.00 97.19 124 GLU A O 1
ATOM 991 N N . TRP A 1 125 ? -28.697 10.800 32.467 1.00 96.31 125 TRP A N 1
ATOM 992 C CA . TRP A 1 125 ? -27.293 11.198 32.370 1.00 96.31 125 TRP A CA 1
ATOM 993 C C . TRP A 1 125 ? -27.122 12.651 31.909 1.00 96.31 125 TRP A C 1
ATOM 995 O O . TRP A 1 125 ? -26.342 13.375 32.508 1.00 96.31 125 TRP A O 1
ATOM 1005 N N . ALA A 1 126 ? -27.864 13.098 30.892 1.00 96.06 126 ALA A N 1
ATOM 1006 C CA . ALA A 1 126 ? -27.735 14.451 30.340 1.00 96.06 126 ALA A CA 1
ATOM 1007 C C . ALA A 1 126 ? -28.232 15.554 31.291 1.00 96.06 126 ALA A C 1
ATOM 1009 O O . ALA A 1 126 ? -27.828 16.707 31.166 1.00 96.06 126 ALA A O 1
ATOM 1010 N N . ASN A 1 127 ? -29.138 15.207 32.208 1.00 93.44 127 ASN A N 1
ATOM 1011 C CA . ASN A 1 127 ? -29.658 16.116 33.228 1.00 93.44 127 ASN A CA 1
ATOM 1012 C C . ASN A 1 127 ? -28.816 16.122 34.521 1.00 93.44 127 ASN A C 1
ATOM 1014 O O . ASN A 1 127 ? -29.150 16.871 35.442 1.00 93.44 127 ASN A O 1
ATOM 1018 N N . LYS A 1 128 ? -27.785 15.270 34.617 1.00 78.31 128 LYS A N 1
ATOM 1019 C CA . LYS A 1 128 ? -26.759 15.321 35.668 1.00 78.31 128 LYS A CA 1
ATOM 1020 C C . LYS A 1 128 ? -25.638 16.271 35.272 1.00 78.31 128 LYS A C 1
ATOM 1022 O O . LYS A 1 128 ? -25.124 16.929 36.201 1.00 78.31 128 LYS A O 1
#

Secondary structure (DSSP, 8-state):
--HHHHHHHHHHHHHHHHHHHHHHHHHHHHHHTT--PPPPHHHHHHHHHHHHHHHHHHHHH--PPPEE-SSS--EE--S-SS----SHHHHHHHHHHHT--TTHHHHH-GGG--HHHHHHHHHHHHT-

Nearest PDB structures (foldseek):
  6wb9-assembly1_5  TM=8.060E-01  e=3.780E-08  Saccharomyces cerevisiae W303
  7kra-assembly1_E  TM=7.314E-01  e=2.798E-06  Saccharomyces cerevisiae

pLDDT: mean 90.96, std 6.04, range [62.62, 97.81]

Organism: NCBI:txid984486